Protein AF-A0A3M1XYE2-F1 (afdb_monomer)

Foldseek 3Di:
DDDPLVVVLVVLVVVLVVLVVVLVVLVVVLVVLVVVLVVLVVCLVVVLVVVCVPDVVVSVVSNVVSVVVNVVSVVVNVVSVVVNVVSVLVSVVSVVVSCVSVVNPPPDPPPDSPDDDD

Nearest PDB structures (foldseek):
  6zw4-assembly1_H  TM=4.349E-01  e=1.740E+00  Nostoc punctiforme
  6zw4-assembly1_T  TM=4.349E-01  e=1.740E+00  Nostoc punctiforme
  6zw4-assembly1_GA  TM=4.349E-01  e=1.740E+00  Nostoc punctiforme
  6zw4-assembly1_SA  TM=4.349E-01  e=1.740E+00  Nostoc punctiforme
  6zvr-assembly1_C  TM=4.037E-01  e=1.641E+00  Nostoc punctiforme

Mean predicted aligned error: 12.79 Å

Solvent-accessible surface area (backbone atoms only — not comparable to full-atom values): 6666 Å² total; per-residue (Å²): 136,82,60,78,66,56,59,53,52,52,52,52,52,52,50,45,54,53,49,49,55,52,46,53,53,46,50,51,52,45,51,54,47,59,51,46,53,55,51,49,48,53,51,35,53,53,50,26,58,60,40,46,75,78,38,66,68,61,16,51,52,44,47,53,50,35,52,52,53,49,52,52,52,50,55,55,45,52,56,48,49,51,54,46,51,53,54,48,52,55,44,52,50,54,53,50,52,52,38,42,78,69,72,52,65,91,81,66,72,89,83,72,87,75,73,79,87,124

Radius of gyration: 23.26 Å; Cα contacts (8 Å, |Δi|>4): 54; chains: 1; bounding box: 47×29×69 Å

Secondary structure (DSSP, 8-state):
---HHHHHHHHHHHHHHHHHHHHHHHHHHHHHHHHHHHHHHHHHHHHHHHHHTT-HHHHHHHHHHHHHHHHHHHHHHHHHHHHHHHHHHHHHHHHHHHHHHTT--TT--TTSS-----

pLDDT: mean 72.59, std 9.68, range [42.81, 84.38]

Sequence (118 aa):
MLPPFMDIKTRYQQGIAALQTELTQVNRRYNLLSWSRLAAFLLGAGFTWWVFGWDQLTGLLAGGGSLLGFLYLIKVHTQVAERRSYLRQLRDIQTAELQVLAGKWAQREAGKDLVDPR

Structure (mmCIF, N/CA/C/O backbone):
data_AF-A0A3M1XYE2-F1
#
_entry.id   AF-A0A3M1XYE2-F1
#
loop_
_atom_site.group_PDB
_atom_site.id
_atom_site.type_symbol
_atom_site.label_atom_id
_atom_site.label_alt_id
_atom_site.label_comp_id
_atom_site.label_asym_id
_atom_site.label_entity_id
_atom_site.label_seq_id
_atom_site.pdbx_PDB_ins_code
_atom_si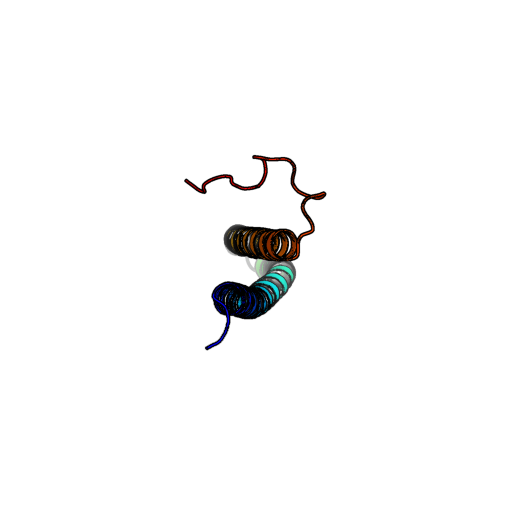te.Cartn_x
_atom_site.Cartn_y
_atom_site.Cartn_z
_atom_site.occupancy
_atom_site.B_iso_or_equiv
_atom_site.auth_seq_id
_atom_site.auth_comp_id
_atom_site.auth_asym_id
_atom_site.auth_atom_id
_atom_site.pdbx_PDB_model_num
ATOM 1 N N . MET A 1 1 ? -17.130 -16.443 37.608 1.00 44.78 1 MET A N 1
ATOM 2 C CA . MET A 1 1 ? -17.843 -16.017 36.384 1.00 44.78 1 MET A CA 1
ATOM 3 C C . MET A 1 1 ? -17.398 -14.599 36.067 1.00 44.78 1 MET A C 1
ATOM 5 O O . MET A 1 1 ? -17.593 -13.726 36.901 1.00 44.78 1 MET A O 1
ATOM 9 N N . LEU A 1 2 ? -16.700 -14.391 34.948 1.00 46.94 2 LEU A N 1
ATOM 10 C CA . LEU A 1 2 ? -16.306 -13.050 34.500 1.00 46.94 2 LEU A CA 1
ATOM 11 C C . LEU A 1 2 ? -17.543 -12.323 33.946 1.00 46.94 2 LEU A C 1
ATOM 13 O O . LEU A 1 2 ? -18.371 -12.964 33.299 1.00 46.94 2 LEU A O 1
ATOM 17 N N . PRO A 1 3 ? -17.702 -11.018 34.207 1.00 51.69 3 PRO A N 1
ATOM 18 C CA . PRO A 1 3 ? -18.860 -10.276 33.736 1.00 51.69 3 PRO A CA 1
ATOM 19 C C . PRO A 1 3 ? -18.882 -10.171 32.196 1.00 51.69 3 PRO A C 1
ATOM 21 O O . PRO A 1 3 ? -17.823 -10.060 31.575 1.00 51.69 3 PRO A O 1
ATOM 24 N N . PRO A 1 4 ? -20.072 -10.133 31.568 1.00 61.31 4 PRO A N 1
ATOM 25 C CA . PRO A 1 4 ? -20.245 -10.240 30.112 1.00 61.31 4 PRO A CA 1
ATOM 26 C C . PRO A 1 4 ? -19.540 -9.136 29.302 1.00 61.31 4 PRO A C 1
ATOM 28 O O . PRO A 1 4 ? -19.184 -9.344 28.148 1.00 61.31 4 PRO A O 1
ATOM 31 N N . PHE A 1 5 ? -19.270 -7.970 29.895 1.00 57.66 5 PHE A N 1
ATOM 32 C CA . PHE A 1 5 ? -18.540 -6.881 29.235 1.00 57.66 5 PHE A CA 1
ATOM 33 C C . PHE A 1 5 ? -17.016 -7.087 29.178 1.00 57.66 5 PHE A C 1
ATOM 35 O O . PHE A 1 5 ? -16.356 -6.468 28.341 1.00 57.66 5 PHE A O 1
ATOM 42 N N . MET A 1 6 ? -16.439 -7.924 30.054 1.00 59.25 6 MET A N 1
ATOM 43 C CA . MET A 1 6 ? -15.006 -8.249 30.010 1.00 59.25 6 MET A CA 1
ATOM 44 C C . MET A 1 6 ? -14.688 -9.067 28.761 1.00 59.25 6 MET A C 1
ATOM 46 O O . MET A 1 6 ? -13.708 -8.763 28.092 1.00 59.25 6 MET A O 1
ATOM 50 N N . ASP A 1 7 ? -15.570 -10.005 28.410 1.00 69.38 7 ASP A N 1
ATOM 51 C CA . ASP A 1 7 ? -15.446 -10.886 27.244 1.00 69.38 7 ASP A CA 1
ATOM 52 C C . ASP A 1 7 ? -15.4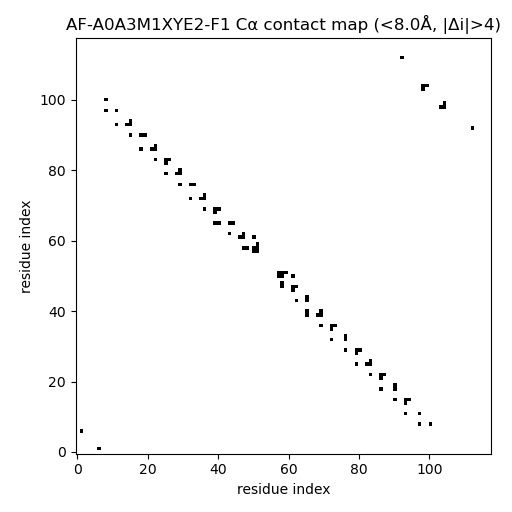45 -10.092 25.920 1.00 69.38 7 ASP A C 1
ATOM 54 O O . ASP A 1 7 ? -14.611 -10.285 25.031 1.00 69.38 7 ASP A O 1
ATOM 58 N N . ILE A 1 8 ? -16.316 -9.080 25.841 1.00 68.06 8 ILE A N 1
ATOM 59 C CA . ILE A 1 8 ? -16.411 -8.164 24.698 1.00 68.06 8 ILE A CA 1
ATOM 60 C C . ILE A 1 8 ? -15.131 -7.322 24.570 1.00 68.06 8 ILE A C 1
ATOM 62 O O . ILE A 1 8 ? -14.567 -7.216 23.480 1.00 68.06 8 ILE A O 1
ATOM 66 N N . LYS A 1 9 ? -14.621 -6.759 25.676 1.00 68.38 9 LYS A N 1
ATOM 67 C CA . LYS A 1 9 ? -13.374 -5.971 25.669 1.00 68.38 9 LYS A CA 1
ATOM 68 C C . LYS A 1 9 ? -12.169 -6.805 25.239 1.00 68.38 9 LYS A C 1
ATOM 70 O O . LYS A 1 9 ? -11.380 -6.329 24.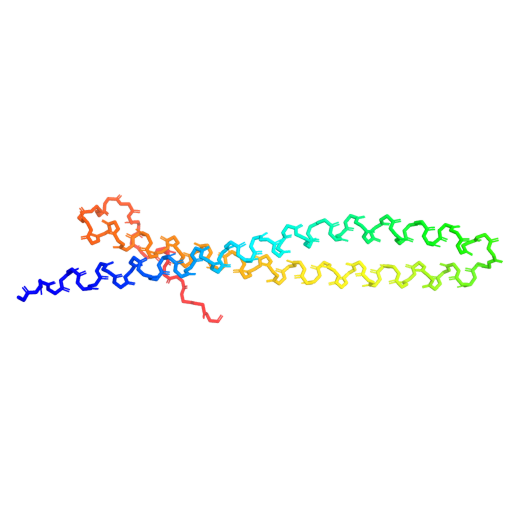424 1.00 68.38 9 LYS A O 1
ATOM 75 N N . THR A 1 10 ? -12.044 -8.041 25.723 1.00 73.00 10 THR A N 1
ATOM 76 C CA . THR A 1 10 ? -10.975 -8.955 25.295 1.00 73.00 10 THR A CA 1
ATOM 77 C C . THR A 1 10 ? -11.064 -9.296 23.813 1.00 73.00 10 THR A C 1
ATOM 79 O O . THR A 1 10 ? -10.038 -9.303 23.137 1.00 73.00 10 THR A O 1
ATOM 82 N N . ARG A 1 11 ? -12.271 -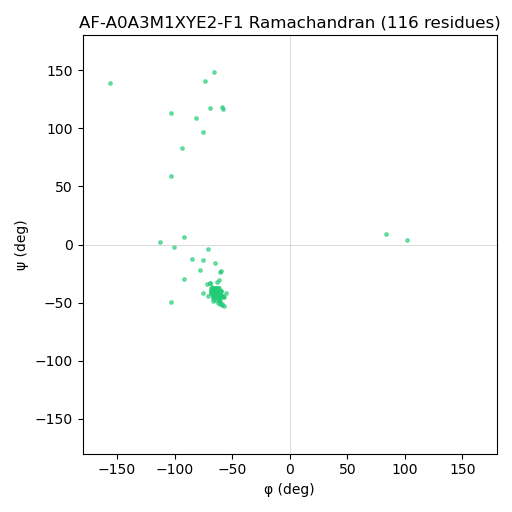9.492 23.270 1.00 72.25 11 ARG A N 1
ATOM 83 C CA . ARG A 1 11 ? -12.473 -9.764 21.840 1.00 72.25 11 ARG A CA 1
ATOM 84 C C . ARG A 1 11 ? -12.037 -8.590 20.956 1.00 72.25 11 ARG A C 1
ATOM 86 O O . ARG A 1 11 ? -11.342 -8.803 19.965 1.00 72.25 11 ARG A O 1
ATOM 93 N N . TYR A 1 12 ? -12.363 -7.354 21.341 1.00 67.06 12 TYR A N 1
ATOM 94 C CA . TYR A 1 12 ? -11.895 -6.154 20.632 1.00 67.06 12 TYR A CA 1
ATOM 95 C C . TYR A 1 12 ? -10.382 -5.941 20.766 1.00 67.06 12 TYR A C 1
ATOM 97 O O . TYR A 1 12 ? -9.720 -5.601 19.792 1.00 67.06 12 TYR A O 1
ATOM 105 N N . GLN A 1 13 ? -9.799 -6.186 21.942 1.00 74.88 13 GLN A N 1
ATOM 106 C CA . GLN A 1 13 ? -8.346 -6.095 22.128 1.00 74.88 13 GLN A CA 1
ATOM 107 C C . GLN A 1 13 ? -7.585 -7.122 21.278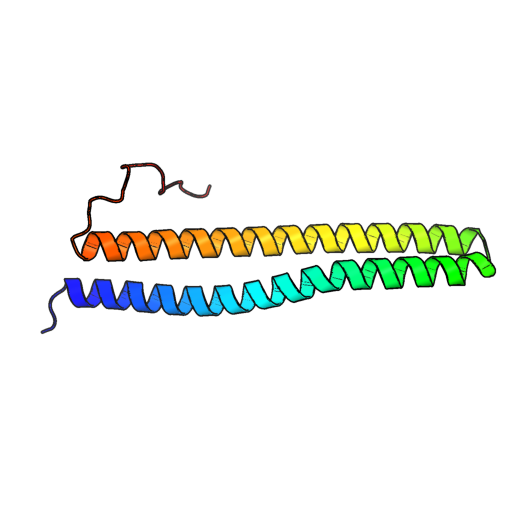 1.00 74.88 13 GLN A C 1
ATOM 109 O O . GLN A 1 13 ? -6.568 -6.785 20.670 1.00 74.88 13 GLN A O 1
ATOM 114 N N . GLN A 1 14 ? -8.097 -8.351 21.183 1.00 74.75 14 GLN A N 1
ATOM 115 C CA . GLN A 1 14 ? -7.551 -9.382 20.297 1.00 74.75 14 GLN A CA 1
ATOM 116 C C . GLN A 1 14 ? -7.701 -8.997 18.817 1.00 74.75 14 GLN A C 1
ATOM 118 O O . GLN A 1 14 ? -6.750 -9.152 18.049 1.00 74.75 14 GLN A O 1
ATOM 123 N N . GLY A 1 15 ? -8.846 -8.424 18.427 1.00 71.19 15 GLY A N 1
ATOM 124 C CA . GLY A 1 15 ? -9.072 -7.888 17.080 1.00 71.19 15 GLY A CA 1
ATOM 125 C C . GLY A 1 15 ? -8.078 -6.786 16.701 1.00 71.19 15 GLY A C 1
ATOM 126 O O . GLY A 1 15 ? -7.477 -6.834 15.629 1.00 71.19 15 GLY A O 1
ATOM 127 N N . ILE A 1 16 ? -7.809 -5.849 17.612 1.00 71.56 16 ILE A N 1
ATOM 128 C CA . ILE A 1 16 ? -6.834 -4.768 17.405 1.00 71.56 16 ILE A CA 1
ATOM 129 C C . ILE A 1 16 ? -5.407 -5.311 17.272 1.00 71.56 16 ILE A C 1
ATOM 131 O O . ILE A 1 16 ? -4.651 -4.828 16.429 1.00 71.56 16 ILE A O 1
ATOM 135 N N . ALA A 1 17 ? -5.028 -6.321 18.060 1.00 74.50 17 ALA A N 1
ATOM 136 C CA . ALA A 1 17 ? -3.709 -6.948 17.963 1.00 74.50 17 ALA A CA 1
ATOM 137 C C . ALA A 1 17 ? -3.509 -7.678 16.616 1.00 74.50 17 ALA A C 1
ATOM 139 O O . ALA A 1 17 ? -2.443 -7.578 15.995 1.00 74.50 17 ALA A O 1
ATOM 140 N N . ALA A 1 18 ? -4.549 -8.355 16.120 1.00 74.31 18 ALA A N 1
ATOM 141 C CA . ALA A 1 18 ? -4.547 -8.975 14.794 1.00 74.31 18 ALA A CA 1
ATOM 142 C C . ALA A 1 18 ? -4.474 -7.918 13.673 1.00 74.31 18 ALA A C 1
ATOM 144 O O . ALA A 1 18 ? -3.660 -8.023 12.756 1.00 74.31 18 ALA A O 1
ATOM 145 N N . LEU A 1 19 ? -5.235 -6.828 13.792 1.00 68.75 19 LEU A N 1
ATOM 146 C CA . LEU A 1 19 ? -5.185 -5.712 12.843 1.00 68.75 19 LEU A CA 1
ATOM 147 C C . LEU A 1 19 ? -3.824 -5.008 12.841 1.00 68.75 19 LEU A C 1
ATOM 149 O O . LEU A 1 19 ? -3.343 -4.611 11.784 1.00 68.75 19 LEU A O 1
ATOM 153 N N . GLN A 1 20 ? -3.165 -4.864 13.996 1.00 74.44 20 GLN A N 1
ATOM 154 C CA . GLN A 1 20 ? -1.819 -4.285 14.089 1.00 74.44 20 GLN A CA 1
ATOM 155 C C . GLN A 1 20 ? -0.751 -5.160 13.424 1.00 74.44 20 GLN A C 1
ATOM 157 O O . GLN A 1 20 ? 0.151 -4.636 12.758 1.00 74.44 20 GLN A O 1
ATOM 162 N N . THR A 1 21 ? -0.839 -6.482 13.572 1.00 77.62 21 THR A N 1
ATOM 163 C CA . THR A 1 21 ? 0.077 -7.409 12.891 1.00 77.62 21 THR A CA 1
ATOM 164 C C . THR A 1 21 ? -0.151 -7.408 11.378 1.00 77.62 21 THR A C 1
ATOM 166 O O . THR A 1 21 ? 0.814 -7.351 10.612 1.00 77.62 21 THR A O 1
ATOM 169 N N . GLU A 1 22 ? -1.400 -7.338 10.916 1.00 74.31 22 GLU A N 1
ATOM 170 C CA . GLU A 1 22 ? -1.694 -7.212 9.484 1.00 74.31 22 GLU A CA 1
ATOM 171 C C . GLU A 1 22 ? -1.253 -5.842 8.924 1.00 74.31 22 GLU A C 1
ATOM 173 O O . GLU A 1 22 ? -0.605 -5.763 7.876 1.00 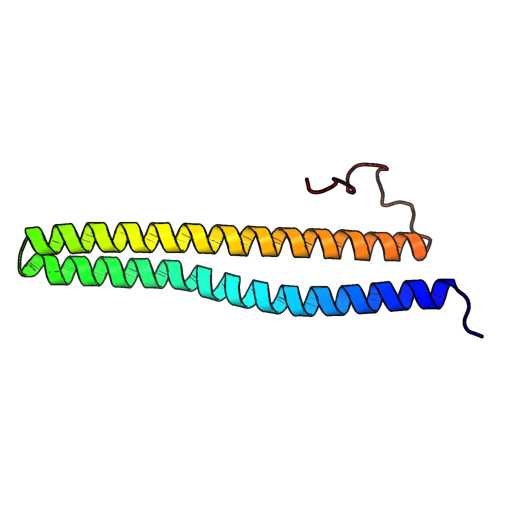74.31 22 GLU A O 1
ATOM 178 N N . LEU A 1 23 ? -1.486 -4.754 9.667 1.00 72.75 23 LEU A N 1
ATOM 179 C CA . LEU A 1 23 ? -1.038 -3.402 9.316 1.00 72.75 23 LEU A CA 1
ATOM 180 C C . LEU A 1 23 ? 0.479 -3.303 9.201 1.00 72.75 23 LEU A C 1
ATOM 182 O O . LEU A 1 23 ? 0.974 -2.657 8.280 1.00 72.75 23 LEU A O 1
ATOM 186 N N . THR A 1 24 ? 1.236 -3.918 10.109 1.00 76.81 24 THR A N 1
ATOM 187 C CA . THR A 1 24 ? 2.706 -3.887 10.055 1.00 76.81 24 THR A CA 1
ATOM 188 C C . THR A 1 24 ? 3.244 -4.645 8.842 1.00 76.81 24 THR A C 1
ATOM 190 O O . THR A 1 24 ? 4.163 -4.148 8.181 1.00 76.81 24 THR A O 1
ATOM 193 N N . GLN A 1 25 ? 2.640 -5.779 8.473 1.00 77.50 25 GLN A N 1
ATOM 194 C CA . GLN A 1 25 ? 2.985 -6.493 7.239 1.00 77.50 25 GLN A CA 1
ATOM 195 C C . GLN A 1 25 ? 2.651 -5.678 5.984 1.00 77.50 25 GLN A C 1
ATOM 197 O O . GLN A 1 25 ? 3.501 -5.529 5.100 1.00 77.50 25 GLN A O 1
ATOM 202 N N . VAL A 1 26 ? 1.448 -5.104 5.911 1.00 74.69 26 VAL A N 1
ATOM 203 C CA . VAL A 1 26 ? 1.030 -4.265 4.777 1.00 74.69 26 VAL A CA 1
ATOM 204 C C . VAL A 1 26 ? 1.896 -3.009 4.681 1.00 74.69 26 VAL A C 1
ATOM 206 O O . VAL A 1 26 ? 2.288 -2.620 3.585 1.00 74.69 26 VAL A O 1
ATOM 209 N N . ASN A 1 27 ? 2.284 -2.407 5.806 1.00 73.25 27 ASN A N 1
ATOM 210 C CA . ASN A 1 27 ? 3.149 -1.229 5.826 1.00 73.25 27 ASN A CA 1
ATOM 211 C C . ASN A 1 27 ? 4.583 -1.555 5.369 1.00 73.25 27 ASN A C 1
ATOM 213 O O . ASN A 1 27 ? 5.178 -0.765 4.639 1.00 73.25 27 ASN A O 1
ATOM 217 N N . ARG A 1 28 ? 5.124 -2.733 5.722 1.00 76.25 28 ARG A N 1
ATOM 218 C CA . ARG A 1 28 ? 6.403 -3.220 5.167 1.00 76.25 28 ARG A CA 1
ATOM 219 C C . ARG A 1 28 ? 6.321 -3.412 3.656 1.00 76.25 28 ARG A C 1
ATOM 221 O O . ARG A 1 28 ? 7.202 -2.934 2.946 1.00 76.25 28 ARG A O 1
ATOM 228 N N . ARG A 1 29 ? 5.258 -4.060 3.165 1.00 75.25 29 ARG A N 1
ATOM 229 C CA . ARG A 1 29 ? 5.026 -4.245 1.722 1.00 75.25 29 ARG A CA 1
ATOM 230 C C . ARG A 1 29 ? 4.893 -2.909 1.005 1.00 75.25 29 ARG A C 1
ATOM 232 O O . ARG A 1 29 ? 5.541 -2.717 -0.011 1.00 75.25 29 ARG A O 1
ATOM 239 N N . TYR A 1 30 ? 4.129 -1.974 1.565 1.00 75.88 30 TYR A N 1
ATOM 240 C CA . TYR A 1 30 ? 3.972 -0.620 1.038 1.00 75.88 30 TYR A CA 1
ATOM 241 C C . TYR A 1 30 ? 5.315 0.111 0.932 1.00 75.88 30 TYR A C 1
ATOM 243 O O . TYR A 1 30 ? 5.600 0.724 -0.094 1.00 75.88 30 TYR A O 1
ATOM 251 N N . ASN A 1 31 ? 6.158 0.015 1.966 1.00 74.94 31 ASN A N 1
ATOM 252 C CA . ASN A 1 31 ? 7.462 0.671 1.968 1.00 74.94 31 ASN A CA 1
ATOM 253 C C . ASN A 1 31 ? 8.397 0.059 0.911 1.00 74.94 31 ASN A C 1
ATOM 255 O O . ASN A 1 31 ? 8.966 0.789 0.105 1.00 74.94 31 ASN A O 1
ATOM 259 N N . LEU A 1 32 ? 8.473 -1.276 0.839 1.00 75.75 32 LEU A N 1
ATOM 260 C CA . LEU A 1 32 ? 9.199 -1.991 -0.221 1.00 75.75 32 LEU A CA 1
ATOM 261 C C . LEU A 1 32 ? 8.722 -1.576 -1.616 1.00 75.75 32 LEU A C 1
ATOM 263 O O . LEU A 1 32 ? 9.534 -1.331 -2.503 1.00 75.75 32 LEU A O 1
ATOM 267 N N . LEU A 1 33 ? 7.410 -1.430 -1.799 1.00 76.38 33 LEU A N 1
ATOM 268 C CA . LEU A 1 33 ? 6.829 -0.998 -3.064 1.00 76.38 33 LEU A CA 1
ATOM 269 C C . LEU A 1 33 ? 7.186 0.452 -3.412 1.00 76.38 33 LEU A C 1
ATOM 271 O O . LEU A 1 33 ? 7.466 0.756 -4.570 1.00 76.38 33 LEU A O 1
ATOM 275 N N . SER A 1 34 ? 7.226 1.341 -2.421 1.00 74.31 34 SER A N 1
ATOM 276 C CA . SER A 1 34 ? 7.656 2.727 -2.624 1.00 74.31 34 SER A CA 1
ATOM 277 C C . SER A 1 34 ? 9.109 2.795 -3.105 1.00 74.31 34 SER A C 1
ATOM 279 O O . SER A 1 34 ? 9.407 3.519 -4.054 1.00 74.31 34 SER A O 1
ATOM 281 N N . TRP A 1 35 ? 9.995 1.988 -2.514 1.00 76.19 35 TRP A N 1
ATOM 282 C CA . TRP A 1 35 ? 11.386 1.856 -2.958 1.00 76.19 35 TRP A CA 1
ATOM 283 C C . TRP A 1 35 ? 11.501 1.197 -4.337 1.00 76.19 35 TRP A C 1
ATOM 285 O O . TRP A 1 35 ? 12.310 1.626 -5.159 1.00 76.19 35 TRP A O 1
ATOM 295 N N . SER A 1 36 ? 10.646 0.213 -4.634 1.00 76.06 36 SER A N 1
ATOM 296 C CA . SER A 1 36 ? 10.641 -0.476 -5.930 1.00 76.06 36 SER A CA 1
ATOM 297 C C . SER A 1 36 ? 10.354 0.465 -7.101 1.00 76.06 36 SER A C 1
ATOM 299 O O . SER A 1 36 ? 10.897 0.270 -8.180 1.00 76.06 36 SER A O 1
ATOM 301 N N . ARG A 1 37 ? 9.569 1.530 -6.888 1.00 78.00 37 ARG A N 1
ATOM 302 C CA . ARG A 1 37 ? 9.256 2.530 -7.919 1.00 78.00 37 ARG A CA 1
ATOM 303 C C . ARG A 1 37 ? 10.487 3.340 -8.324 1.00 78.00 37 ARG A C 1
ATOM 305 O O . ARG A 1 37 ? 10.690 3.605 -9.504 1.00 78.00 37 ARG A O 1
ATOM 312 N N . LEU A 1 38 ? 11.315 3.685 -7.341 1.00 78.00 38 LEU A N 1
ATOM 313 C CA . LEU A 1 38 ? 12.576 4.403 -7.526 1.00 78.00 38 LEU A CA 1
ATOM 314 C C . LEU A 1 38 ? 13.620 3.499 -8.196 1.00 78.00 38 LEU A C 1
ATOM 316 O O . LEU A 1 38 ? 14.250 3.901 -9.170 1.00 78.00 38 LEU A O 1
ATOM 320 N N . ALA A 1 39 ? 13.725 2.248 -7.737 1.00 81.12 39 ALA A N 1
ATOM 321 C CA . ALA A 1 39 ? 14.586 1.241 -8.352 1.00 81.12 39 ALA A CA 1
ATOM 322 C C . ALA A 1 39 ? 14.182 0.948 -9.806 1.00 81.12 39 ALA A C 1
ATOM 324 O O . ALA A 1 39 ? 15.041 0.911 -10.678 1.00 81.12 39 ALA A O 1
ATOM 325 N N . ALA A 1 40 ? 12.884 0.801 -10.087 1.00 79.00 40 ALA A N 1
ATOM 326 C CA . ALA A 1 40 ? 12.374 0.573 -11.436 1.00 79.00 40 ALA A CA 1
ATOM 327 C C . ALA A 1 40 ? 12.664 1.754 -12.367 1.00 79.00 40 ALA A C 1
ATOM 329 O O . ALA A 1 40 ? 13.036 1.539 -13.515 1.00 79.00 40 ALA A O 1
ATOM 330 N N . PHE A 1 41 ? 12.552 2.992 -11.876 1.00 80.69 41 PHE A N 1
ATOM 331 C CA . PHE A 1 41 ? 12.886 4.172 -12.672 1.00 80.69 41 PHE A CA 1
ATOM 332 C C . PHE A 1 41 ? 14.385 4.236 -12.998 1.00 80.69 41 PHE A C 1
ATOM 334 O O . PHE A 1 41 ? 14.750 4.450 -14.150 1.00 80.69 41 PHE A O 1
ATOM 341 N N . LEU A 1 42 ? 15.254 3.991 -12.011 1.00 84.38 42 LEU A N 1
ATOM 342 C CA . LEU A 1 42 ? 16.708 3.985 -12.203 1.00 84.38 42 LEU A CA 1
ATOM 343 C C . LEU A 1 42 ? 17.167 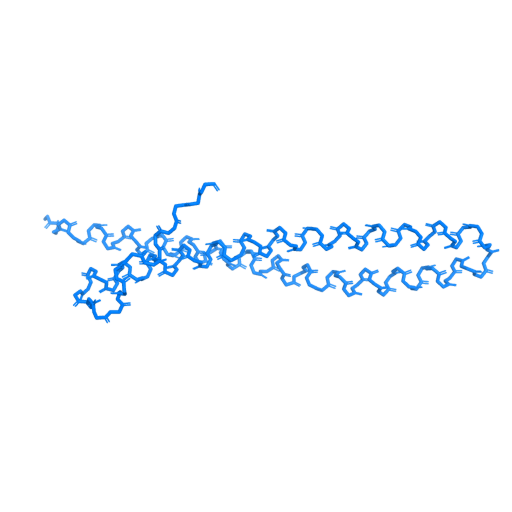2.852 -13.131 1.00 84.38 42 LEU A C 1
ATOM 345 O O . LEU A 1 42 ? 17.957 3.092 -14.042 1.00 84.38 42 LEU A O 1
ATOM 349 N N . LEU A 1 43 ? 16.646 1.636 -12.932 1.00 83.56 43 LEU A N 1
ATOM 350 C CA . LEU A 1 43 ? 16.944 0.484 -13.786 1.00 83.56 43 LEU A CA 1
ATOM 351 C C . LEU A 1 43 ? 16.414 0.692 -15.203 1.00 83.56 43 LEU A C 1
ATOM 353 O O . LEU A 1 43 ? 17.132 0.433 -16.161 1.00 83.56 43 LEU A O 1
ATOM 357 N N . GLY A 1 44 ? 15.188 1.199 -15.337 1.00 79.62 44 GLY A N 1
ATOM 358 C CA . GLY A 1 44 ? 14.582 1.510 -16.624 1.00 79.62 44 GLY A CA 1
ATOM 359 C C . GLY A 1 44 ? 15.383 2.556 -17.392 1.00 79.62 44 GLY A C 1
ATOM 360 O O . GLY A 1 44 ? 15.768 2.308 -18.529 1.00 79.62 44 GLY A O 1
ATOM 361 N N . ALA A 1 45 ? 15.702 3.689 -16.761 1.00 79.94 45 ALA A N 1
ATOM 362 C CA . ALA A 1 45 ? 16.489 4.754 -17.376 1.00 79.94 45 ALA A CA 1
ATOM 363 C C . ALA A 1 45 ? 17.897 4.274 -17.771 1.00 79.94 45 ALA A C 1
ATOM 365 O O . ALA A 1 45 ? 18.307 4.459 -18.917 1.00 79.94 45 ALA A O 1
ATOM 366 N N . GLY A 1 46 ? 18.606 3.591 -16.866 1.00 81.25 46 GLY A N 1
ATOM 367 C CA . GLY A 1 46 ? 19.940 3.052 -17.139 1.00 81.25 46 GLY A CA 1
ATOM 368 C C . GLY A 1 46 ? 19.945 2.014 -18.264 1.00 81.25 46 GLY A C 1
ATOM 369 O O . GLY A 1 46 ? 20.790 2.073 -19.155 1.00 81.25 46 GLY A O 1
ATOM 370 N N . PHE A 1 47 ? 18.963 1.109 -18.273 1.00 79.44 47 PHE A N 1
ATOM 371 C CA . PHE A 1 47 ? 18.818 0.103 -19.324 1.00 79.44 47 PHE A CA 1
ATOM 372 C C . PHE A 1 47 ? 18.496 0.744 -20.676 1.00 79.44 47 PHE A C 1
ATOM 37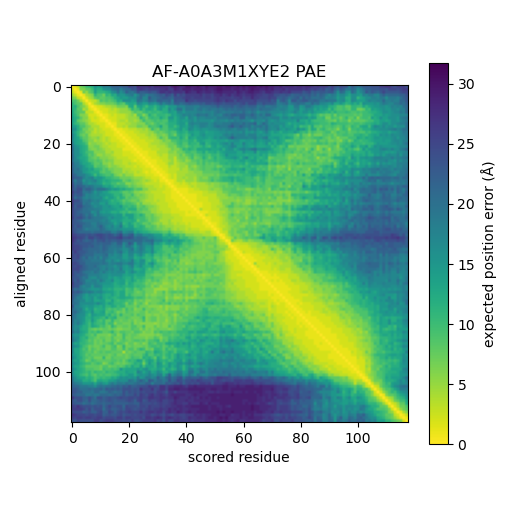4 O O . PHE A 1 47 ? 19.128 0.415 -21.677 1.00 79.44 47 PHE A O 1
ATOM 381 N N . THR A 1 48 ? 17.571 1.709 -20.709 1.00 74.75 48 THR A N 1
ATOM 382 C CA . THR A 1 48 ? 17.247 2.428 -21.949 1.00 74.75 48 THR A CA 1
ATOM 383 C C . THR A 1 48 ? 18.442 3.194 -22.497 1.00 74.75 48 THR A C 1
ATOM 385 O O . THR A 1 48 ? 18.693 3.097 -23.690 1.00 74.75 48 THR A O 1
ATOM 388 N N . TRP A 1 49 ? 19.220 3.878 -21.647 1.00 78.56 49 TRP A N 1
ATOM 389 C CA . TRP A 1 49 ? 20.426 4.601 -22.060 1.00 78.56 49 TRP A CA 1
ATOM 390 C C . TRP A 1 49 ? 21.476 3.666 -22.663 1.00 78.56 49 TRP A C 1
ATOM 392 O O . TRP A 1 49 ? 22.076 3.982 -23.688 1.00 78.56 49 TRP A O 1
ATOM 402 N N . TRP A 1 50 ? 21.692 2.504 -22.042 1.00 78.00 50 TRP A N 1
ATOM 403 C CA . TRP A 1 50 ? 22.674 1.534 -22.518 1.00 78.00 50 TRP A CA 1
ATOM 404 C C . TRP A 1 50 ? 22.277 0.919 -23.866 1.00 78.00 50 TRP A C 1
ATOM 406 O O . TRP A 1 50 ? 23.104 0.849 -24.772 1.00 78.00 50 TRP A O 1
ATOM 416 N N . VAL A 1 51 ? 21.002 0.547 -24.031 1.00 75.38 51 VAL A N 1
ATOM 417 C CA . VAL A 1 51 ? 20.481 -0.068 -25.266 1.00 75.38 51 VAL A CA 1
ATOM 418 C C . VAL A 1 51 ? 20.385 0.937 -26.419 1.00 75.38 51 VAL A C 1
ATOM 420 O O . VAL A 1 51 ? 20.652 0.575 -27.564 1.00 75.38 51 VAL A O 1
ATOM 423 N N . PHE A 1 52 ? 20.087 2.212 -26.136 1.00 71.12 52 PHE A N 1
ATOM 424 C CA . PHE A 1 52 ? 20.038 3.264 -27.163 1.00 71.12 52 PHE A CA 1
ATOM 425 C C . PHE A 1 52 ? 21.371 3.456 -27.900 1.00 71.12 52 PHE A C 1
ATOM 427 O O . PHE A 1 52 ? 21.385 3.966 -29.018 1.00 71.12 52 PHE A O 1
ATOM 434 N N . GLY A 1 53 ? 22.489 3.057 -27.283 1.00 72.25 53 GLY A N 1
ATOM 435 C CA . GLY A 1 53 ? 23.813 3.109 -27.897 1.00 72.25 53 GLY A CA 1
ATOM 436 C C . GLY A 1 53 ? 24.074 2.025 -28.948 1.00 72.25 53 GLY A C 1
ATOM 437 O O . GLY A 1 53 ? 25.062 2.133 -29.670 1.00 72.25 53 GLY A O 1
ATOM 438 N N . TRP A 1 54 ? 23.236 0.986 -29.038 1.00 74.69 54 TRP A N 1
ATOM 439 C CA . TRP A 1 54 ? 23.409 -0.118 -29.990 1.00 74.69 54 TRP A CA 1
ATOM 440 C C . TRP A 1 54 ? 22.463 -0.023 -31.183 1.00 74.69 54 TRP A C 1
ATOM 442 O O . TRP A 1 54 ? 22.914 -0.133 -32.319 1.00 74.69 54 TRP A O 1
ATOM 452 N N . ASP A 1 55 ? 21.169 0.186 -30.940 1.00 80.38 55 ASP A N 1
ATOM 453 C CA . ASP A 1 55 ? 20.164 0.279 -31.997 1.00 80.38 55 ASP A CA 1
ATOM 454 C C . ASP A 1 55 ? 18.934 1.080 -31.527 1.00 80.38 55 ASP A C 1
ATOM 456 O O . ASP A 1 55 ? 18.451 0.940 -30.401 1.00 80.38 55 ASP A O 1
ATOM 460 N N . GLN A 1 56 ? 18.408 1.937 -32.405 1.00 80.12 56 GLN A N 1
ATOM 461 C CA . GLN A 1 56 ? 17.296 2.834 -32.077 1.00 80.12 56 GLN A CA 1
ATOM 462 C C . GLN A 1 56 ? 15.980 2.073 -31.873 1.00 80.12 56 GLN A C 1
ATOM 464 O O . GLN A 1 56 ? 15.161 2.471 -31.043 1.00 80.12 56 GLN A O 1
ATOM 469 N N . LEU A 1 57 ? 15.772 0.971 -32.600 1.00 82.12 57 LEU A N 1
ATOM 470 C CA . LEU A 1 57 ? 14.524 0.209 -32.557 1.00 82.12 57 LEU A CA 1
ATOM 471 C C . LEU A 1 57 ? 14.426 -0.613 -31.263 1.00 82.12 57 LEU A C 1
ATOM 473 O O . LEU A 1 57 ? 13.390 -0.604 -30.591 1.00 82.12 57 LEU A O 1
ATOM 477 N N . THR A 1 58 ? 15.530 -1.236 -30.847 1.00 79.25 58 THR A N 1
ATOM 478 C CA . THR A 1 58 ? 15.632 -1.886 -29.528 1.00 79.25 58 THR A CA 1
ATOM 479 C C . THR A 1 58 ? 15.536 -0.890 -28.370 1.00 79.25 58 THR A C 1
ATOM 481 O O . THR A 1 58 ? 14.868 -1.186 -27.376 1.00 79.25 58 THR A O 1
ATOM 484 N N . GLY A 1 59 ? 16.102 0.315 -28.506 1.00 79.00 59 GLY A N 1
ATOM 485 C CA . GLY A 1 59 ? 15.948 1.396 -27.528 1.00 79.00 59 GLY A CA 1
ATOM 486 C C . GLY A 1 59 ? 14.489 1.827 -27.334 1.00 79.00 59 GLY A C 1
ATOM 487 O O . GLY A 1 59 ? 14.040 2.021 -26.202 1.00 79.00 59 GLY A O 1
ATOM 488 N N . LEU A 1 60 ? 13.718 1.904 -28.424 1.00 81.50 60 LEU A N 1
ATOM 489 C CA . LEU A 1 60 ? 12.298 2.264 -28.389 1.00 81.50 60 LEU A CA 1
ATOM 490 C C . LEU A 1 60 ? 11.446 1.187 -27.694 1.00 81.50 60 LEU A C 1
ATOM 492 O O . LEU A 1 60 ? 10.597 1.508 -26.859 1.00 81.50 60 LEU A O 1
ATOM 496 N N . LEU A 1 61 ? 11.714 -0.092 -27.981 1.00 83.12 61 LEU A N 1
ATOM 497 C CA . LEU A 1 61 ? 11.063 -1.226 -27.312 1.00 83.12 61 LEU A CA 1
ATOM 498 C C . LEU A 1 61 ? 11.420 -1.297 -25.821 1.00 83.12 61 LEU A C 1
ATOM 500 O O . LEU A 1 61 ? 10.537 -1.506 -24.987 1.00 83.12 61 LEU A O 1
ATOM 504 N N . ALA A 1 62 ? 12.688 -1.069 -25.469 1.00 80.12 62 ALA A N 1
ATOM 505 C CA . ALA A 1 62 ? 13.142 -1.012 -24.081 1.00 80.12 62 ALA A CA 1
ATOM 506 C C . ALA A 1 62 ? 12.477 0.141 -23.309 1.00 80.12 62 ALA A C 1
ATOM 508 O O . ALA A 1 62 ? 12.030 -0.045 -22.174 1.00 80.12 62 ALA A O 1
ATOM 509 N N . GLY A 1 63 ? 12.347 1.314 -23.940 1.00 80.50 63 GLY A N 1
ATOM 510 C CA . GLY A 1 63 ? 11.641 2.466 -23.379 1.00 80.50 63 GLY A CA 1
ATOM 511 C C . GLY A 1 63 ? 10.165 2.172 -23.124 1.00 80.50 63 GLY A C 1
ATOM 512 O O . GLY A 1 63 ? 9.676 2.384 -22.012 1.00 80.50 63 GLY A O 1
ATOM 513 N N . GLY A 1 64 ? 9.471 1.605 -24.116 1.00 83.94 64 GLY A N 1
ATOM 514 C CA . GLY A 1 64 ? 8.075 1.185 -23.978 1.00 83.94 64 GLY A CA 1
ATOM 515 C C . GLY A 1 64 ? 7.874 0.139 -22.875 1.00 83.94 64 GLY A C 1
ATOM 516 O O . GLY A 1 64 ? 6.973 0.277 -22.047 1.00 83.94 64 GLY A O 1
ATOM 517 N N . GLY A 1 65 ? 8.751 -0.868 -22.807 1.00 81.50 65 GLY A N 1
ATOM 518 C CA . GLY A 1 65 ? 8.717 -1.908 -21.774 1.00 81.50 65 GLY A CA 1
ATOM 519 C C . GLY A 1 65 ? 8.928 -1.361 -20.360 1.00 81.50 65 GLY A C 1
ATOM 520 O O . GLY A 1 65 ? 8.191 -1.722 -19.443 1.00 81.50 65 GLY A O 1
ATOM 521 N N . SER A 1 66 ? 9.875 -0.436 -20.187 1.00 80.88 66 SER A N 1
ATOM 522 C CA . SER A 1 66 ? 10.112 0.263 -18.917 1.00 80.88 66 SER A CA 1
ATOM 523 C C . SER A 1 66 ? 8.874 1.040 -18.456 1.00 80.88 66 SER A C 1
ATOM 525 O O . SER A 1 66 ? 8.466 0.950 -17.296 1.00 80.88 66 SER A O 1
ATOM 527 N N . LEU A 1 67 ? 8.215 1.743 -19.381 1.00 80.50 67 LEU A N 1
ATOM 528 C CA . LEU A 1 67 ? 7.021 2.539 -19.100 1.00 80.50 67 LEU A CA 1
ATOM 529 C C . LEU A 1 67 ? 5.837 1.653 -18.684 1.00 80.50 67 LEU A C 1
ATOM 531 O O . LEU A 1 67 ? 5.161 1.942 -17.695 1.00 80.50 67 LEU A O 1
ATOM 535 N N . LEU A 1 68 ? 5.633 0.525 -19.370 1.00 83.38 68 LEU A N 1
ATOM 536 C CA . LEU A 1 68 ? 4.628 -0.473 -18.991 1.00 83.38 68 LEU A CA 1
ATOM 537 C C . LEU A 1 68 ? 4.924 -1.099 -17.621 1.00 83.38 68 LEU A C 1
ATOM 539 O O . LEU A 1 68 ? 4.020 -1.211 -16.790 1.00 83.38 68 LEU A O 1
ATOM 543 N N . GLY A 1 69 ? 6.184 -1.453 -17.353 1.00 81.56 69 GLY A N 1
ATOM 544 C CA . GLY A 1 69 ? 6.616 -1.962 -16.050 1.00 81.56 69 GLY A CA 1
ATOM 545 C C . GLY A 1 69 ? 6.386 -0.948 -14.927 1.00 81.56 69 GLY A C 1
ATOM 546 O O . GLY A 1 69 ? 5.893 -1.303 -13.854 1.00 81.56 69 GLY A O 1
ATOM 547 N N . PHE A 1 70 ? 6.654 0.332 -15.192 1.00 80.56 70 PHE A N 1
ATOM 548 C CA . PHE A 1 70 ? 6.384 1.421 -14.262 1.00 80.56 70 PHE A CA 1
ATOM 549 C C . PHE A 1 70 ? 4.888 1.552 -13.969 1.00 80.56 70 PHE A C 1
ATOM 551 O O . PHE A 1 70 ? 4.510 1.549 -12.798 1.00 80.56 70 PHE A O 1
ATOM 558 N N . LEU A 1 71 ? 4.029 1.595 -14.997 1.00 81.50 71 LEU A N 1
ATOM 559 C CA . LEU A 1 71 ? 2.570 1.661 -14.833 1.00 81.50 71 LEU A CA 1
ATOM 560 C C . LEU A 1 71 ? 2.019 0.460 -14.052 1.00 81.50 71 LEU A C 1
ATOM 562 O O . LEU A 1 71 ? 1.162 0.632 -13.182 1.00 81.50 71 LEU A O 1
ATOM 566 N N . TYR A 1 72 ? 2.537 -0.744 -14.308 1.00 82.12 72 TYR A N 1
ATOM 567 C CA . TYR A 1 72 ? 2.183 -1.931 -13.534 1.00 82.12 72 TYR A CA 1
ATOM 568 C C . TYR A 1 72 ? 2.549 -1.767 -12.051 1.00 82.12 72 TYR A C 1
ATOM 570 O O . TYR A 1 72 ? 1.716 -2.013 -11.176 1.00 82.12 72 TYR A O 1
ATOM 578 N N . LEU A 1 73 ? 3.752 -1.262 -11.754 1.00 78.12 73 LEU A N 1
ATOM 579 C CA . LEU A 1 73 ? 4.179 -0.959 -10.386 1.00 78.12 73 LEU A CA 1
ATOM 580 C C . LEU A 1 73 ? 3.271 0.069 -9.699 1.00 78.12 73 LEU A C 1
ATOM 582 O O . LEU A 1 73 ? 2.958 -0.097 -8.519 1.00 78.12 73 LEU A O 1
ATOM 586 N N . ILE A 1 74 ? 2.824 1.106 -10.424 1.00 79.19 74 ILE A N 1
ATOM 587 C CA . ILE A 1 74 ? 1.842 2.069 -9.902 1.00 79.19 74 ILE A CA 1
ATOM 588 C C . ILE A 1 74 ? 0.585 1.327 -9.472 1.00 79.19 74 ILE A C 1
ATOM 590 O O . ILE A 1 74 ? 0.167 1.481 -8.330 1.00 79.19 74 ILE A O 1
ATOM 594 N N . LYS A 1 75 ? 0.010 0.504 -10.355 1.00 80.12 75 LYS A N 1
ATOM 595 C CA . LYS A 1 75 ? -1.245 -0.206 -10.089 1.00 80.12 75 LYS A CA 1
ATOM 596 C C . LYS A 1 75 ? -1.154 -1.079 -8.837 1.00 80.12 75 LYS A C 1
ATOM 598 O O . LYS A 1 75 ? -2.047 -1.034 -7.993 1.00 80.12 75 LYS A O 1
ATOM 603 N N . VAL A 1 76 ? -0.066 -1.837 -8.692 1.00 78.38 76 VAL A N 1
ATOM 604 C CA . VAL A 1 76 ? 0.164 -2.666 -7.498 1.00 78.38 76 VAL A CA 1
ATOM 605 C C . VAL A 1 76 ? 0.311 -1.785 -6.252 1.00 78.38 76 VAL A C 1
ATOM 607 O O . VAL A 1 76 ? -0.224 -2.117 -5.195 1.00 78.38 76 VAL A O 1
ATOM 610 N N . HIS A 1 77 ? 0.978 -0.633 -6.363 1.00 78.19 77 HIS A N 1
ATOM 611 C CA . HIS A 1 77 ? 1.103 0.310 -5.253 1.00 78.19 77 HIS A CA 1
ATOM 612 C C . HIS A 1 77 ? -0.240 0.870 -4.800 1.00 78.19 77 HIS A C 1
ATOM 614 O O . HIS A 1 77 ? -0.491 0.906 -3.595 1.00 78.19 77 HIS A O 1
ATOM 620 N N . THR A 1 78 ? -1.119 1.230 -5.733 1.00 75.69 78 THR A N 1
ATOM 621 C CA . THR A 1 78 ? -2.458 1.729 -5.409 1.00 75.69 78 THR A CA 1
ATOM 622 C C . THR A 1 78 ? -3.281 0.678 -4.665 1.00 75.69 78 THR A C 1
ATOM 624 O O . THR A 1 78 ? -3.848 0.984 -3.622 1.00 75.69 78 THR A O 1
ATOM 627 N N . GLN A 1 79 ? -3.254 -0.583 -5.109 1.00 79.38 79 GLN A N 1
ATOM 628 C CA . GLN A 1 79 ? -3.962 -1.677 -4.425 1.00 79.38 79 GLN A CA 1
ATOM 629 C C . GLN A 1 79 ? -3.448 -1.909 -2.996 1.00 79.38 79 GLN A C 1
ATOM 631 O O . GLN A 1 79 ? -4.222 -2.114 -2.060 1.00 79.38 79 GLN A O 1
ATOM 636 N N . VAL A 1 80 ? -2.127 -1.859 -2.796 1.00 76.25 80 VAL A N 1
ATOM 637 C CA . VAL A 1 80 ? -1.534 -1.994 -1.455 1.00 76.25 80 VAL A CA 1
ATOM 638 C C . VAL A 1 80 ? -1.849 -0.769 -0.585 1.00 76.25 80 VAL A C 1
ATOM 640 O O . VAL A 1 80 ? -2.032 -0.915 0.626 1.00 76.25 80 VAL A O 1
ATOM 643 N N . ALA A 1 81 ? -1.949 0.424 -1.177 1.00 76.12 81 ALA A N 1
ATOM 644 C CA . ALA A 1 81 ? -2.339 1.650 -0.487 1.00 76.12 81 ALA A CA 1
ATOM 645 C C . ALA A 1 81 ? -3.797 1.605 -0.001 1.00 76.12 81 ALA A C 1
ATOM 647 O O . ALA A 1 81 ? -4.046 1.918 1.163 1.00 76.12 81 ALA A O 1
ATOM 648 N N . GLU A 1 82 ? -4.729 1.153 -0.843 1.00 79.25 82 GLU A N 1
ATOM 649 C CA . GLU A 1 82 ? -6.144 0.970 -0.485 1.00 79.25 82 GLU A CA 1
ATOM 650 C C . GLU A 1 82 ? -6.311 -0.058 0.634 1.00 79.25 82 GLU A C 1
ATOM 652 O O . GLU A 1 82 ? -6.977 0.198 1.637 1.00 79.25 82 GLU A O 1
ATOM 657 N N . ARG A 1 83 ? -5.618 -1.201 0.545 1.00 75.94 83 ARG A N 1
ATOM 658 C CA . ARG A 1 83 ? -5.661 -2.200 1.623 1.00 75.94 83 ARG A CA 1
ATOM 659 C C . ARG A 1 83 ? -5.120 -1.641 2.941 1.00 75.94 83 ARG A C 1
ATOM 661 O O . ARG A 1 83 ? -5.651 -1.938 4.010 1.00 75.94 83 ARG A O 1
ATOM 668 N N . ARG A 1 84 ? -4.081 -0.802 2.885 1.00 77.00 84 ARG A N 1
ATOM 669 C CA . ARG A 1 84 ? -3.538 -0.114 4.065 1.00 77.00 84 ARG A CA 1
ATOM 670 C C . ARG A 1 84 ? -4.528 0.894 4.650 1.00 77.00 84 ARG A C 1
ATOM 672 O O . ARG A 1 84 ? -4.613 0.980 5.874 1.00 77.00 84 ARG A O 1
ATOM 679 N N . SER A 1 85 ? -5.231 1.673 3.824 1.00 74.19 85 SER A N 1
ATOM 680 C CA . SER A 1 85 ? -6.211 2.651 4.316 1.00 74.19 85 SER A CA 1
ATOM 681 C C . SER A 1 85 ? -7.420 1.961 4.936 1.00 74.19 85 SER A C 1
ATOM 683 O O . SER A 1 85 ? -7.837 2.357 6.021 1.00 74.19 85 SER A O 1
ATOM 685 N N . TYR A 1 86 ? -7.904 0.884 4.314 1.00 77.56 86 TYR A N 1
ATOM 686 C CA . TYR A 1 86 ? -9.004 0.076 4.834 1.00 77.56 86 TYR A CA 1
ATOM 687 C C . TYR A 1 86 ? -8.686 -0.493 6.223 1.00 77.56 86 TYR A C 1
ATOM 689 O O . TYR A 1 86 ? -9.425 -0.268 7.180 1.00 77.56 86 TYR A O 1
ATOM 697 N N . LEU A 1 87 ? -7.529 -1.149 6.380 1.00 72.56 87 LEU A N 1
ATOM 698 C CA . LEU A 1 87 ? -7.119 -1.706 7.675 1.00 72.56 87 LEU A CA 1
ATOM 699 C C . LEU A 1 87 ? -6.919 -0.626 8.751 1.00 72.56 87 LEU A C 1
ATOM 701 O O . LEU A 1 87 ? -7.166 -0.878 9.930 1.00 72.56 87 LEU A O 1
ATOM 705 N N . ARG A 1 88 ? -6.481 0.584 8.368 1.00 75.81 88 ARG A N 1
ATOM 706 C CA . ARG A 1 88 ? -6.381 1.722 9.297 1.00 75.81 88 ARG A CA 1
ATOM 707 C C . ARG A 1 88 ? -7.748 2.180 9.780 1.00 75.81 88 ARG A C 1
ATOM 709 O O . ARG A 1 88 ? -7.916 2.302 10.987 1.00 75.81 88 ARG A O 1
ATOM 716 N N . GLN A 1 89 ? -8.701 2.378 8.868 1.00 79.31 89 GLN A N 1
ATOM 717 C CA . GLN A 1 89 ? -10.072 2.743 9.230 1.00 79.31 89 GLN A CA 1
ATOM 718 C C . GLN A 1 89 ? -10.702 1.696 10.146 1.00 79.31 89 GLN A C 1
ATOM 720 O O . GLN A 1 89 ? -11.256 2.048 11.181 1.00 79.31 89 GLN A O 1
ATOM 725 N N . LEU A 1 90 ? -10.545 0.409 9.826 1.00 76.06 90 LEU A N 1
ATOM 726 C CA . LEU A 1 90 ? -11.116 -0.668 10.633 1.00 76.06 90 LEU A CA 1
ATOM 727 C C . LEU A 1 90 ? -10.547 -0.695 12.061 1.00 76.06 90 LEU A C 1
ATOM 729 O O . LEU A 1 90 ? -11.289 -0.865 13.029 1.00 76.06 90 LEU A O 1
ATOM 733 N N . ARG A 1 91 ? -9.236 -0.475 12.210 1.00 74.06 91 ARG A N 1
ATOM 734 C CA . ARG A 1 91 ? -8.608 -0.313 13.527 1.00 74.06 91 ARG A CA 1
ATOM 735 C C . ARG A 1 91 ? -9.159 0.913 14.257 1.00 74.06 91 ARG A C 1
ATOM 737 O O . ARG A 1 91 ? -9.454 0.806 15.444 1.00 74.06 91 ARG A O 1
ATOM 744 N N . ASP A 1 92 ? -9.282 2.047 13.570 1.00 77.06 92 ASP A N 1
ATOM 745 C CA . ASP A 1 92 ? -9.735 3.304 14.173 1.00 77.06 92 ASP A CA 1
ATOM 746 C C . ASP A 1 92 ? -11.170 3.173 14.709 1.00 77.06 92 ASP A C 1
ATOM 748 O O . ASP A 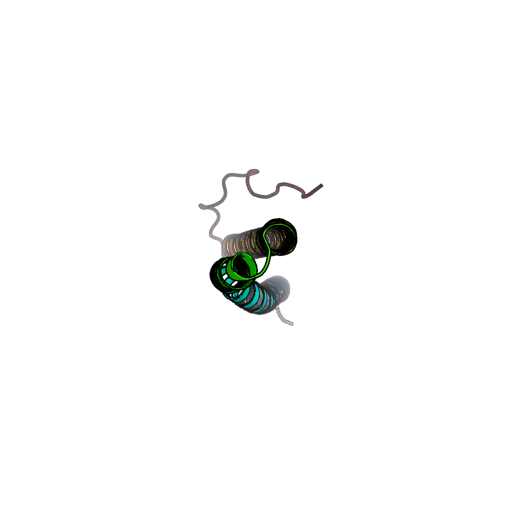1 92 ? -11.431 3.548 15.857 1.00 77.06 92 ASP A O 1
ATOM 752 N N . ILE A 1 93 ? -12.052 2.505 13.957 1.00 78.88 93 ILE A N 1
ATOM 753 C CA . ILE A 1 93 ? -13.414 2.153 14.385 1.00 78.88 93 ILE A CA 1
ATOM 754 C C . ILE A 1 93 ? -13.385 1.283 15.650 1.00 78.88 93 ILE A C 1
ATOM 756 O O . ILE A 1 93 ? -14.015 1.642 16.645 1.00 78.88 93 ILE A O 1
ATOM 760 N N . GLN A 1 94 ? -12.615 0.188 15.667 1.00 74.25 94 GLN A N 1
ATOM 761 C CA . GLN A 1 94 ? -12.541 -0.689 16.847 1.00 74.25 94 GLN A CA 1
ATOM 762 C C . GLN A 1 94 ? -11.973 0.029 18.080 1.00 74.25 94 GLN A C 1
ATOM 764 O O . GLN A 1 94 ? -12.437 -0.181 19.203 1.00 74.25 94 GLN A O 1
ATOM 769 N N . THR A 1 95 ? -10.982 0.909 17.901 1.00 75.56 95 THR A N 1
ATOM 770 C CA . THR A 1 95 ? -10.469 1.724 19.010 1.00 75.56 95 THR A CA 1
ATOM 771 C C . THR A 1 95 ? -11.501 2.722 19.522 1.00 75.56 95 THR A C 1
ATOM 773 O O . THR A 1 95 ? -11.593 2.916 20.735 1.00 75.56 95 THR A O 1
ATOM 776 N N . ALA A 1 96 ? -12.307 3.318 18.640 1.00 74.81 96 ALA A N 1
ATOM 777 C CA . ALA A 1 96 ? -13.397 4.203 19.032 1.00 74.81 96 ALA A CA 1
ATOM 778 C C . ALA A 1 96 ? -14.496 3.439 19.793 1.00 74.81 96 ALA A C 1
ATOM 780 O O . ALA A 1 96 ? -14.979 3.912 20.820 1.00 74.81 96 ALA A O 1
ATOM 781 N N . GLU A 1 97 ? -14.842 2.223 19.366 1.00 73.62 97 GLU A N 1
ATOM 782 C CA . GLU A 1 97 ? -15.804 1.362 20.069 1.00 73.62 97 GLU A CA 1
ATOM 783 C C . GLU A 1 97 ? -15.338 0.981 21.476 1.00 73.62 97 GLU A C 1
ATOM 785 O O . GLU A 1 97 ? -16.123 1.030 22.424 1.00 73.62 97 GLU A O 1
ATOM 790 N N . LEU A 1 98 ? -14.046 0.691 21.660 1.00 74.06 98 LEU A N 1
ATOM 791 C CA . LEU A 1 98 ? -13.481 0.470 22.993 1.00 74.06 98 LEU A CA 1
ATOM 792 C C . LEU A 1 98 ? -13.557 1.711 23.891 1.00 74.06 98 LEU A C 1
ATOM 794 O O . LEU A 1 98 ? -13.791 1.571 25.093 1.00 74.06 98 LEU A O 1
ATOM 798 N N . GLN A 1 99 ? -13.368 2.915 23.342 1.00 74.56 99 GLN A N 1
ATOM 799 C CA . GLN A 1 99 ? -13.496 4.164 24.103 1.00 74.56 99 GLN A CA 1
ATOM 800 C C . GLN A 1 99 ? -14.944 4.412 24.538 1.00 74.56 99 GLN A C 1
ATOM 802 O O . GLN A 1 99 ? -15.188 4.777 25.691 1.00 74.56 99 GLN A O 1
ATOM 807 N N . VAL A 1 100 ? -15.898 4.115 23.656 1.00 73.56 100 VAL A N 1
ATOM 808 C CA . VAL A 1 100 ? -17.332 4.146 23.952 1.00 73.56 100 VAL A CA 1
ATOM 809 C C . VAL A 1 100 ? -17.681 3.154 25.072 1.00 73.56 100 VAL A C 1
ATOM 811 O O . VAL A 1 100 ? -18.280 3.539 26.075 1.00 73.56 100 VAL A O 1
ATOM 814 N N . LEU A 1 101 ? -17.206 1.906 24.982 1.00 70.38 101 LEU A N 1
ATOM 815 C CA . LEU A 1 101 ? -17.360 0.882 26.031 1.00 70.38 101 LEU A CA 1
ATOM 816 C C . LEU A 1 101 ? -16.628 1.223 27.345 1.00 70.38 101 LEU A C 1
ATOM 818 O O . LEU A 1 101 ? -16.873 0.601 28.383 1.00 70.38 101 LEU A O 1
ATOM 822 N N . ALA A 1 102 ? -15.701 2.181 27.320 1.00 73.81 102 ALA A N 1
ATOM 823 C CA . ALA A 1 102 ? -15.031 2.728 28.496 1.00 73.81 102 ALA A CA 1
ATOM 824 C C . ALA A 1 102 ? -15.749 3.960 29.080 1.00 73.81 102 ALA A C 1
ATOM 826 O O . ALA A 1 102 ? -15.224 4.586 29.999 1.00 73.81 102 ALA A O 1
ATOM 827 N N . GLY A 1 103 ? -16.935 4.309 28.569 1.00 66.88 103 GLY A N 1
ATOM 828 C CA . GLY A 1 103 ? -17.744 5.425 29.060 1.00 66.88 103 GLY A CA 1
ATOM 829 C C . GLY A 1 103 ? -17.351 6.792 28.492 1.00 66.88 103 GLY A C 1
ATOM 830 O O . GLY A 1 103 ? -17.854 7.810 28.962 1.00 66.88 103 GLY A O 1
ATOM 831 N N . LYS A 1 104 ? -16.466 6.844 27.486 1.00 66.19 104 LYS A N 1
ATOM 832 C CA . LYS A 1 104 ? -16.064 8.086 26.808 1.00 66.19 104 LYS A CA 1
ATOM 833 C C . LYS A 1 104 ? -16.927 8.302 25.562 1.00 66.19 104 LYS A C 1
ATOM 835 O O . LYS A 1 104 ? -16.539 7.960 24.452 1.00 66.19 104 LYS A O 1
ATOM 840 N N . TRP A 1 105 ? -18.112 8.875 25.763 1.00 62.53 105 TRP A N 1
ATOM 841 C CA . TRP A 1 105 ? -19.113 9.114 24.708 1.00 62.53 105 TRP A CA 1
ATOM 842 C C . TRP A 1 105 ? -18.902 10.420 23.926 1.00 62.53 105 TRP A C 1
ATOM 844 O O . TRP A 1 105 ? -19.501 10.612 22.875 1.00 62.53 105 TRP A O 1
ATOM 854 N N . ALA A 1 106 ? -18.039 11.313 24.420 1.00 58.25 106 ALA A N 1
ATOM 855 C CA . ALA A 1 106 ? -17.897 12.687 23.931 1.00 58.25 106 ALA A CA 1
ATOM 856 C C . ALA A 1 106 ? -17.243 12.834 22.540 1.00 58.25 106 ALA A C 1
ATOM 858 O O . ALA A 1 106 ? -17.138 13.950 22.044 1.00 58.25 106 ALA A O 1
ATOM 859 N N . GLN A 1 107 ? -16.784 11.743 21.917 1.00 54.97 107 GLN A N 1
ATOM 860 C CA . GLN A 1 107 ? -15.953 11.799 20.706 1.00 54.97 107 GLN A CA 1
ATOM 861 C C . GLN A 1 107 ? -16.636 11.252 19.439 1.00 54.97 107 GLN A C 1
ATOM 863 O O . GLN A 1 107 ? -16.015 11.235 18.381 1.00 54.97 107 GLN A O 1
ATOM 868 N N . ARG A 1 108 ? -17.907 10.827 19.514 1.00 53.84 108 ARG A N 1
ATOM 869 C CA . ARG A 1 108 ? -18.682 10.364 18.348 1.00 53.84 108 ARG A CA 1
ATOM 870 C C . ARG A 1 108 ? -19.665 11.445 17.894 1.00 53.84 108 ARG A C 1
ATOM 872 O O . ARG A 1 108 ? -20.655 11.691 18.577 1.00 53.84 108 ARG A O 1
ATOM 879 N N . GLU A 1 109 ? -19.459 12.012 16.706 1.00 55.28 109 GLU A N 1
ATOM 880 C CA . GLU A 1 109 ? -20.596 12.512 15.927 1.00 55.28 109 GLU A CA 1
ATOM 881 C C . GLU A 1 109 ? -21.388 11.286 15.453 1.00 55.28 109 GLU A C 1
ATOM 883 O O . GLU A 1 109 ? -20.862 10.416 14.753 1.00 55.28 109 GLU A O 1
ATOM 888 N N . ALA A 1 110 ? -22.639 11.163 15.894 1.00 51.47 110 ALA A N 1
ATOM 889 C CA . ALA A 1 110 ? -23.488 10.041 15.522 1.00 51.47 110 ALA A CA 1
ATOM 890 C C . ALA A 1 110 ? -23.656 9.986 13.990 1.00 51.47 110 ALA A C 1
ATOM 892 O O . ALA A 1 110 ? -24.194 10.911 13.389 1.00 51.47 110 ALA A O 1
ATOM 893 N N . GLY A 1 111 ? -23.204 8.891 13.366 1.00 56.22 111 GLY A N 1
ATOM 894 C CA . GLY A 1 111 ? -23.537 8.552 11.977 1.00 56.22 111 GLY A CA 1
ATOM 895 C C . GLY A 1 111 ? -22.486 8.828 10.893 1.00 56.22 111 GLY A C 1
ATOM 896 O O . GLY A 1 111 ? -22.795 8.576 9.734 1.00 56.22 111 GLY A O 1
ATOM 897 N N . LYS A 1 112 ? -21.265 9.294 11.208 1.00 56.25 112 LYS A N 1
ATOM 898 C CA . LYS A 1 112 ? -20.228 9.561 10.178 1.00 56.25 112 LYS A CA 1
ATOM 899 C C . LYS A 1 112 ? -19.274 8.401 9.863 1.00 56.25 112 LYS A C 1
ATOM 901 O O . LYS A 1 112 ? -18.826 8.300 8.727 1.00 56.25 112 LYS A O 1
ATOM 906 N N . ASP A 1 113 ? -18.996 7.519 10.824 1.00 52.12 113 ASP A N 1
ATOM 907 C CA . ASP A 1 113 ? -17.914 6.519 10.692 1.00 52.12 113 ASP A CA 1
ATOM 908 C C . ASP A 1 113 ? -18.384 5.100 10.319 1.00 52.12 113 ASP A C 1
ATOM 910 O O . ASP A 1 113 ? -17.566 4.200 10.142 1.00 52.12 113 ASP A O 1
ATOM 914 N N . LEU A 1 114 ? -19.696 4.881 10.185 1.00 55.81 114 LEU A N 1
ATOM 915 C CA . LEU A 1 114 ? -20.293 3.604 9.768 1.00 55.81 114 LEU A CA 1
ATOM 916 C C . LEU A 1 114 ? -20.735 3.698 8.304 1.00 55.81 114 LEU A C 1
ATOM 918 O O . LEU A 1 114 ? -21.918 3.581 7.990 1.00 55.81 114 LEU A O 1
ATOM 922 N N . VAL A 1 115 ? -19.797 3.978 7.401 1.00 50.72 115 VAL A N 1
ATOM 923 C CA . VAL A 1 115 ? -20.070 3.823 5.969 1.00 50.72 115 VAL A CA 1
ATOM 924 C C . VAL A 1 115 ? -19.900 2.344 5.637 1.00 50.72 115 VAL A C 1
ATOM 926 O O . VAL A 1 115 ? -18.791 1.817 5.676 1.00 50.72 115 VAL A O 1
ATOM 929 N N . ASP A 1 116 ? -21.021 1.681 5.365 1.00 46.75 116 ASP A N 1
ATOM 930 C CA . ASP A 1 116 ? -21.086 0.304 4.873 1.00 46.75 116 ASP A CA 1
ATOM 931 C C . ASP A 1 116 ? -20.304 0.196 3.547 1.00 46.75 116 ASP A C 1
ATOM 933 O O . ASP A 1 116 ? -20.653 0.895 2.585 1.00 46.75 116 ASP A O 1
ATOM 937 N N . PRO A 1 117 ? -19.216 -0.596 3.474 1.00 48.06 117 PRO A N 1
ATOM 938 C CA . PRO A 1 117 ? -18.468 -0.760 2.241 1.00 48.06 117 PRO A CA 1
ATOM 939 C C . PRO A 1 117 ? -19.267 -1.681 1.312 1.00 48.06 117 PRO A C 1
ATOM 941 O O . PRO A 1 117 ? -19.208 -2.903 1.437 1.00 48.06 117 PRO A O 1
ATOM 944 N N . ARG A 1 118 ? -20.032 -1.079 0.397 1.00 42.81 118 ARG A N 1
ATOM 945 C CA . ARG A 1 118 ? -20.583 -1.777 -0.773 1.00 42.81 118 ARG A CA 1
ATOM 946 C C . ARG A 1 118 ? -19.495 -2.111 -1.783 1.00 42.81 118 ARG A C 1
ATOM 948 O O . ARG A 1 118 ? -18.608 -1.250 -1.988 1.00 42.81 118 ARG A O 1
#